Protein AF-A0A5W6YJ46-F1 (afdb_monomer_lite)

Sequence (92 aa):
MQINRTVSKSKEVVYNVEDGDVMQFRAVIDEQHVLQVVYSKEEMTRAHSRVLEKLVAKAKQRDGIKSYNVMYGYQLREVEGELLITPVPVTA

pLDDT: mean 91.47, std 7.26, range [47.22, 97.88]

Secondary structure (DSSP, 8-state):
-EEEEEE-TT--EEEEEEETTEEEEEEEE-TTSEEEEEESSSS--HHHHHHHHHHHHHHHHHH--SEEEEEETEEEEEETTEEEEEEPP---

Foldseek 3Di:
DDWDWDQAPVRWIKIFDDDVPDTQWMWTQDPLLEIEIEGQAQDDDPVNVVVVVVNVVVCCVPVNRPYYDYHYQWHWDQDPRDTDIDGNDDPD

Structure (mmCIF, N/CA/C/O backbone):
data_AF-A0A5W6YJ46-F1
#
_entry.id   AF-A0A5W6YJ46-F1
#
loop_
_atom_site.group_PDB
_atom_site.id
_atom_site.type_symbol
_atom_site.label_atom_id
_atom_site.label_alt_id
_atom_site.label_comp_id
_atom_site.label_asym_id
_atom_site.label_entity_id
_atom_site.label_seq_id
_atom_site.pdbx_PDB_ins_code
_atom_site.Cartn_x
_atom_site.Cartn_y
_atom_site.Cartn_z
_atom_site.occupancy
_atom_site.B_iso_or_equiv
_atom_site.auth_seq_id
_atom_site.auth_comp_id
_atom_site.auth_asym_id
_atom_site.auth_atom_id
_atom_site.pdbx_PDB_model_num
ATOM 1 N N . MET A 1 1 ? -3.764 -1.250 -13.447 1.00 84.75 1 MET A N 1
ATOM 2 C CA . MET A 1 1 ? -3.479 -0.920 -12.032 1.00 84.75 1 MET A CA 1
ATOM 3 C C . MET A 1 1 ? -4.758 -0.871 -11.201 1.00 84.75 1 MET A C 1
ATOM 5 O O . MET A 1 1 ? -5.642 -0.068 -11.491 1.00 84.75 1 MET A O 1
ATOM 9 N N . GLN A 1 2 ? -4.856 -1.729 -10.188 1.00 90.19 2 GLN A N 1
ATOM 10 C CA . GLN A 1 2 ? -5.959 -1.848 -9.231 1.00 90.19 2 GLN A CA 1
ATOM 11 C C . GLN A 1 2 ? -5.460 -1.556 -7.808 1.00 90.19 2 GLN A C 1
ATOM 13 O O . GLN A 1 2 ? -4.289 -1.768 -7.510 1.00 90.19 2 GLN A O 1
ATOM 18 N N . ILE A 1 3 ? -6.342 -1.040 -6.943 1.00 94.19 3 ILE A N 1
ATOM 19 C CA . ILE A 1 3 ? -6.028 -0.697 -5.545 1.00 94.19 3 ILE A CA 1
ATOM 20 C C . ILE A 1 3 ? -6.958 -1.483 -4.623 1.00 94.19 3 ILE A C 1
ATOM 22 O O . ILE A 1 3 ? -8.138 -1.126 -4.460 1.00 94.19 3 ILE A O 1
ATOM 26 N N . ASN A 1 4 ? -6.397 -2.506 -3.989 1.00 94.62 4 ASN A N 1
ATOM 27 C CA . ASN A 1 4 ? -7.089 -3.452 -3.126 1.00 94.62 4 ASN A CA 1
ATOM 28 C C . ASN A 1 4 ? -6.803 -3.135 -1.657 1.00 94.62 4 ASN A C 1
ATOM 30 O O . ASN A 1 4 ? -5.666 -2.857 -1.297 1.00 94.62 4 ASN A O 1
ATOM 34 N N . ARG A 1 5 ? -7.838 -3.155 -0.810 1.00 95.25 5 ARG A N 1
ATOM 35 C CA . ARG A 1 5 ? -7.709 -2.965 0.643 1.00 95.25 5 ARG A CA 1
ATOM 36 C C . ARG A 1 5 ? -7.960 -4.294 1.335 1.00 95.25 5 ARG A C 1
ATOM 38 O O . ARG A 1 5 ? -9.020 -4.885 1.146 1.00 95.25 5 ARG A O 1
ATOM 45 N N . THR A 1 6 ? -7.044 -4.694 2.197 1.00 94.12 6 THR A N 1
ATOM 46 C CA . THR A 1 6 ? -7.138 -5.873 3.056 1.00 94.12 6 THR A CA 1
ATOM 47 C C . THR A 1 6 ? -6.915 -5.474 4.511 1.00 94.12 6 THR A C 1
ATOM 49 O O . THR A 1 6 ? -6.382 -4.404 4.796 1.00 94.12 6 THR A O 1
ATOM 52 N N . VAL A 1 7 ? -7.344 -6.320 5.441 1.00 92.31 7 VAL A N 1
ATOM 53 C CA . VAL A 1 7 ? -6.986 -6.201 6.859 1.00 92.31 7 VAL A CA 1
ATOM 54 C C . VAL A 1 7 ? -6.092 -7.392 7.176 1.00 92.31 7 VAL A C 1
ATOM 56 O O . VAL A 1 7 ? -6.455 -8.521 6.844 1.00 92.31 7 VAL A O 1
ATOM 59 N N . SER A 1 8 ? -4.907 -7.140 7.723 1.00 87.12 8 SER A N 1
ATOM 60 C CA . SER A 1 8 ? -3.956 -8.190 8.086 1.00 87.12 8 SER A CA 1
ATOM 61 C C . SER A 1 8 ? -4.448 -8.990 9.296 1.00 87.12 8 SER A C 1
ATOM 63 O O . SER A 1 8 ? -5.403 -8.609 9.979 1.00 87.12 8 SER A O 1
ATOM 65 N N . LYS A 1 9 ? -3.763 -10.095 9.608 1.00 84.69 9 LYS A N 1
ATOM 66 C CA . LYS A 1 9 ? -4.027 -10.865 10.835 1.00 84.69 9 LYS A CA 1
ATOM 67 C C . LYS A 1 9 ? -3.779 -10.036 12.097 1.00 84.69 9 LYS A C 1
ATOM 69 O O . LYS A 1 9 ? -4.558 -10.124 13.041 1.00 84.69 9 LYS A O 1
ATOM 74 N N . SER A 1 10 ? -2.759 -9.179 12.064 1.00 85.31 10 SER A N 1
ATOM 75 C CA . SER A 1 10 ? -2.435 -8.174 13.083 1.00 85.31 10 SER A CA 1
ATOM 76 C C . SER A 1 10 ? -3.427 -6.997 13.139 1.00 85.31 10 SER A C 1
ATOM 78 O O . SER A 1 10 ? -3.236 -6.078 13.926 1.00 85.31 10 SER A O 1
ATOM 80 N N . LYS A 1 11 ? -4.524 -7.031 12.362 1.00 87.75 11 LYS A N 1
ATOM 81 C CA . LYS A 1 11 ? -5.567 -5.988 12.253 1.00 87.75 11 LYS A CA 1
ATOM 82 C C . LYS A 1 11 ? -5.109 -4.667 11.631 1.00 87.75 11 LYS A C 1
ATOM 84 O O . LYS A 1 11 ? -5.858 -3.690 11.650 1.00 87.75 11 LYS A O 1
ATOM 89 N N . GLU A 1 12 ? -3.941 -4.644 11.013 1.00 91.25 12 GLU A N 1
ATOM 90 C CA . GLU A 1 12 ? -3.451 -3.485 10.278 1.00 91.25 12 GLU A CA 1
ATOM 91 C C . GLU A 1 12 ? -4.165 -3.381 8.927 1.00 91.25 12 GLU A C 1
ATOM 93 O O . GLU A 1 12 ? -4.456 -4.379 8.255 1.00 91.25 12 GLU A O 1
ATOM 98 N N . VAL A 1 13 ? -4.468 -2.155 8.505 1.00 95.44 13 VAL A N 1
ATOM 99 C CA . VAL A 1 13 ? -5.079 -1.917 7.196 1.00 95.44 13 VAL A CA 1
ATOM 100 C C . VAL A 1 13 ? -3.981 -1.855 6.150 1.00 95.44 13 VAL A C 1
ATOM 102 O O . VAL A 1 13 ? -3.120 -0.980 6.196 1.00 95.44 13 VAL A O 1
ATOM 105 N N . VAL A 1 14 ? -4.051 -2.760 5.176 1.00 96.38 14 VAL A N 1
ATOM 106 C CA . VAL A 1 14 ? -3.073 -2.872 4.095 1.00 96.38 14 VAL A CA 1
ATOM 107 C C . VAL A 1 14 ? -3.728 -2.546 2.765 1.00 96.38 14 VAL A C 1
ATOM 109 O O . VAL A 1 14 ? -4.823 -3.014 2.453 1.00 96.38 14 VAL A O 1
ATOM 112 N N . TYR A 1 15 ? -3.026 -1.771 1.957 1.00 96.81 15 TYR A N 1
ATOM 113 C CA . TYR A 1 15 ? -3.360 -1.493 0.577 1.00 96.81 15 TYR A CA 1
ATOM 114 C C . TYR A 1 15 ? -2.350 -2.160 -0.351 1.00 96.81 15 TYR A C 1
ATOM 116 O O . TYR A 1 15 ? -1.146 -1.988 -0.187 1.00 96.81 15 TYR A O 1
ATOM 124 N N . ASN A 1 16 ? -2.841 -2.888 -1.347 1.00 95.06 16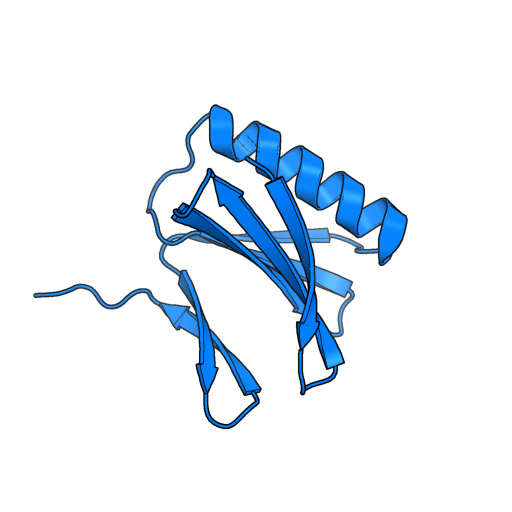 ASN A N 1
ATOM 125 C CA . ASN A 1 16 ? -2.031 -3.499 -2.394 1.00 95.06 16 ASN A CA 1
ATOM 126 C C . ASN A 1 16 ? -2.360 -2.820 -3.725 1.00 95.06 16 ASN A C 1
ATOM 128 O O . ASN A 1 16 ? -3.534 -2.683 -4.087 1.00 95.06 16 ASN A O 1
ATOM 132 N N . VAL A 1 17 ? -1.325 -2.361 -4.425 1.00 93.75 17 VAL A N 1
ATOM 133 C CA . VAL A 1 17 ? -1.432 -1.783 -5.763 1.00 93.75 17 VAL A CA 1
ATOM 134 C C . VAL A 1 17 ? -0.850 -2.771 -6.757 1.00 93.75 17 VAL A C 1
ATOM 136 O O . VAL A 1 17 ? 0.352 -3.025 -6.763 1.00 93.75 17 VAL A O 1
ATOM 139 N N . GLU A 1 18 ? -1.713 -3.311 -7.606 1.00 92.69 18 GLU A N 1
ATOM 140 C CA . GLU A 1 18 ? -1.403 -4.416 -8.517 1.00 92.69 18 GLU A CA 1
ATOM 141 C C . GLU A 1 18 ? -1.643 -3.990 -9.965 1.00 92.69 18 GLU A C 1
ATOM 143 O O . GLU A 1 18 ? -2.574 -3.237 -10.256 1.00 92.69 18 GLU A O 1
ATOM 148 N N . ASP A 1 19 ? -0.820 -4.462 -10.896 1.00 88.88 19 ASP A N 1
ATOM 149 C CA . ASP A 1 19 ? -1.044 -4.325 -12.334 1.00 88.88 19 ASP A CA 1
ATOM 150 C C . ASP A 1 19 ? -0.999 -5.700 -13.002 1.00 88.88 19 ASP A C 1
ATOM 152 O O . ASP A 1 19 ? 0.077 -6.244 -13.245 1.00 88.88 19 ASP A O 1
ATOM 156 N N . GLY A 1 20 ? -2.176 -6.292 -13.229 1.00 86.56 20 GLY A N 1
ATOM 157 C CA . GLY A 1 20 ? -2.274 -7.719 -13.543 1.00 86.56 20 GLY A CA 1
ATOM 158 C C . GLY A 1 20 ? -1.741 -8.549 -12.374 1.00 86.56 20 GLY A C 1
ATOM 159 O O . GLY A 1 20 ? -2.096 -8.285 -11.229 1.00 86.56 20 GLY A O 1
ATOM 160 N N . ASP A 1 21 ? -0.838 -9.484 -12.662 1.00 82.06 21 ASP A N 1
ATOM 161 C CA . ASP A 1 21 ? -0.197 -10.343 -11.655 1.00 82.06 21 ASP A CA 1
ATOM 162 C C . ASP A 1 21 ? 1.030 -9.693 -10.985 1.00 82.06 21 ASP A C 1
ATOM 164 O O . ASP A 1 21 ? 1.729 -10.323 -10.190 1.00 82.06 21 ASP A O 1
ATOM 168 N N . VAL A 1 22 ? 1.332 -8.427 -11.304 1.00 83.06 22 VAL A N 1
ATOM 169 C CA . VAL A 1 22 ? 2.518 -7.730 -10.794 1.00 83.06 22 VAL A CA 1
ATOM 170 C C . VAL A 1 22 ? 2.147 -6.792 -9.649 1.00 83.06 22 VAL A C 1
ATOM 172 O O . VAL A 1 22 ? 1.456 -5.790 -9.843 1.00 83.06 22 VAL A O 1
ATOM 175 N N . MET A 1 23 ? 2.683 -7.063 -8.458 1.00 85.31 23 MET A N 1
ATOM 176 C CA . MET A 1 23 ? 2.620 -6.141 -7.322 1.00 85.31 23 MET A CA 1
ATOM 177 C C . MET A 1 23 ? 3.511 -4.919 -7.589 1.00 85.31 23 MET A C 1
ATOM 179 O O . MET A 1 23 ? 4.726 -5.053 -7.726 1.00 85.31 23 MET A O 1
ATOM 183 N N . GLN A 1 24 ? 2.921 -3.725 -7.652 1.00 89.12 24 GLN A N 1
ATOM 184 C CA . GLN A 1 24 ? 3.654 -2.479 -7.905 1.00 89.12 24 GLN A CA 1
ATOM 185 C C . GLN A 1 24 ? 4.133 -1.826 -6.608 1.00 89.12 24 GLN A C 1
ATOM 187 O O . GLN A 1 24 ? 5.296 -1.442 -6.505 1.00 89.12 24 GLN A O 1
ATOM 192 N N . PHE A 1 25 ? 3.248 -1.689 -5.619 1.00 90.69 25 PHE A N 1
ATOM 193 C CA . PHE A 1 25 ? 3.604 -1.267 -4.263 1.00 90.69 25 PHE A CA 1
ATOM 194 C C . PHE A 1 25 ? 2.530 -1.647 -3.254 1.00 90.69 25 PHE A C 1
ATOM 196 O O . PHE A 1 25 ? 1.366 -1.860 -3.598 1.00 90.69 25 PHE A O 1
ATOM 203 N N . ARG A 1 26 ? 2.938 -1.712 -1.987 1.00 95.06 26 ARG A N 1
ATOM 204 C CA . ARG A 1 26 ? 2.048 -1.958 -0.851 1.00 95.06 26 ARG A CA 1
ATOM 205 C C . ARG A 1 26 ? 2.062 -0.747 0.064 1.00 95.06 26 ARG A C 1
ATOM 207 O O . ARG A 1 26 ? 3.004 0.038 0.049 1.00 95.06 26 ARG A O 1
ATOM 214 N N . ALA A 1 27 ? 1.028 -0.597 0.868 1.00 96.69 27 ALA A N 1
ATOM 215 C CA . ALA A 1 27 ? 1.006 0.394 1.921 1.00 96.69 27 ALA A CA 1
ATOM 216 C C . ALA A 1 27 ? 0.303 -0.148 3.156 1.00 96.69 27 ALA A C 1
ATOM 218 O O . ALA A 1 27 ? -0.613 -0.956 3.034 1.00 96.69 27 ALA A O 1
ATOM 219 N N . VAL A 1 28 ? 0.715 0.306 4.329 1.00 96.75 28 VAL A N 1
ATOM 220 C CA . VAL A 1 28 ? 0.088 -0.034 5.606 1.00 96.75 28 VAL A CA 1
ATOM 221 C C . VAL A 1 28 ? -0.233 1.250 6.359 1.00 96.75 28 VAL A C 1
ATOM 223 O O . VAL A 1 28 ? 0.504 2.229 6.256 1.00 96.75 28 VAL A O 1
ATOM 226 N N . ILE A 1 29 ? -1.371 1.282 7.046 1.00 96.75 29 ILE A N 1
ATOM 227 C CA . ILE A 1 29 ? -1.717 2.389 7.940 1.00 96.75 29 ILE A CA 1
ATOM 228 C C . ILE A 1 29 ? -1.176 2.048 9.322 1.00 96.75 29 ILE A C 1
ATOM 230 O O . ILE A 1 29 ? -1.573 1.032 9.890 1.00 96.75 29 ILE A O 1
ATOM 234 N N . ASP A 1 30 ? -0.292 2.894 9.841 1.00 93.75 30 ASP A N 1
ATOM 235 C CA . ASP A 1 30 ? 0.233 2.749 11.196 1.00 93.75 30 ASP A CA 1
ATOM 236 C C . ASP A 1 30 ? -0.720 3.320 12.262 1.00 93.75 30 ASP A C 1
ATOM 238 O O . ASP A 1 30 ? -1.750 3.937 11.969 1.00 93.75 30 ASP A O 1
ATOM 242 N N . GLU A 1 31 ? -0.363 3.134 13.532 1.00 92.00 31 GLU A N 1
ATOM 243 C CA . GLU A 1 31 ? -1.150 3.596 14.683 1.00 92.00 31 GLU A CA 1
ATOM 244 C C . GLU A 1 31 ? -1.323 5.123 14.736 1.00 92.00 31 GLU A C 1
ATOM 246 O O . GLU A 1 31 ? -2.265 5.637 15.343 1.00 92.00 31 GLU A O 1
ATOM 251 N N . GLN A 1 32 ? -0.443 5.879 14.076 1.00 94.94 32 GLN A N 1
ATOM 252 C CA . GLN A 1 32 ? -0.519 7.337 14.002 1.00 9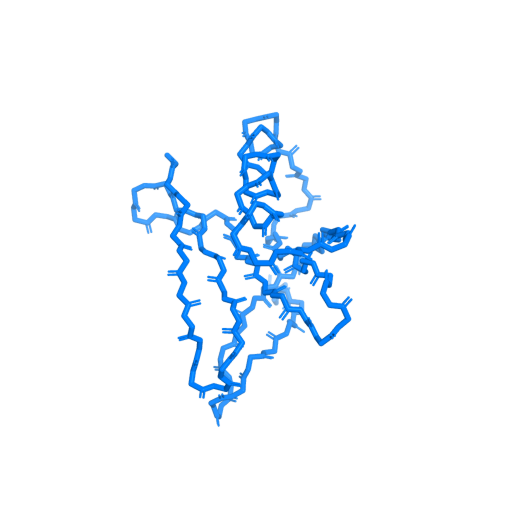4.94 32 GLN A CA 1
ATOM 253 C C . GLN A 1 32 ? -1.449 7.814 12.876 1.00 94.94 32 GLN A C 1
ATOM 255 O O . GLN A 1 32 ? -1.638 9.026 12.705 1.00 94.94 32 GLN A O 1
ATOM 260 N N . HIS A 1 33 ? -2.089 6.882 12.161 1.00 95.75 33 HIS A N 1
ATOM 261 C CA . HIS A 1 33 ? -2.869 7.115 10.949 1.00 95.75 33 HIS A CA 1
ATOM 262 C C . HIS A 1 33 ? -2.029 7.708 9.809 1.00 95.75 33 HIS A C 1
ATOM 264 O O . HIS A 1 33 ? -2.534 8.506 9.009 1.00 95.75 33 HIS A O 1
ATOM 270 N N . VAL A 1 34 ? -0.752 7.331 9.721 1.00 97.44 34 VAL A N 1
ATOM 271 C CA . VAL A 1 34 ? 0.102 7.628 8.569 1.00 97.44 34 VAL A CA 1
ATOM 272 C C . VAL A 1 34 ? 0.087 6.429 7.628 1.00 97.44 34 VAL A C 1
ATOM 274 O O . VAL A 1 34 ? 0.259 5.282 8.035 1.00 97.44 34 VAL A O 1
ATOM 277 N N . LEU A 1 35 ? -0.138 6.687 6.340 1.00 97.88 35 LEU A N 1
ATOM 278 C CA . LEU A 1 35 ? -0.033 5.656 5.313 1.00 97.88 35 LEU A CA 1
ATOM 279 C C . LEU A 1 35 ? 1.438 5.473 4.917 1.00 97.88 35 LEU A C 1
ATOM 281 O O . LEU A 1 35 ? 1.987 6.297 4.184 1.00 97.88 35 LEU A O 1
ATOM 285 N N . GLN A 1 36 ? 2.059 4.391 5.376 1.00 97.69 36 GLN A N 1
ATOM 286 C CA . GLN A 1 36 ? 3.419 4.000 5.011 1.00 97.69 36 GLN A CA 1
ATOM 287 C C . GLN A 1 36 ? 3.384 3.220 3.697 1.00 97.69 36 GLN A C 1
ATOM 289 O O . GLN A 1 36 ? 2.991 2.054 3.667 1.00 97.69 36 GLN A O 1
ATOM 294 N N . VAL A 1 37 ? 3.762 3.864 2.596 1.00 96.94 37 VAL A N 1
ATOM 295 C CA . VAL A 1 37 ? 3.808 3.262 1.261 1.00 96.94 37 VAL A CA 1
ATOM 296 C C . VAL A 1 37 ? 5.207 2.722 1.003 1.00 96.94 37 VAL A C 1
ATOM 298 O O . VAL A 1 37 ? 6.168 3.483 0.976 1.00 96.94 37 VAL A O 1
ATOM 301 N N . VAL A 1 38 ? 5.327 1.421 0.767 1.00 95.62 38 VAL A N 1
ATOM 302 C CA . VAL A 1 38 ? 6.589 0.776 0.399 1.00 95.62 38 VAL A CA 1
ATOM 303 C C . VAL A 1 38 ? 6.669 0.602 -1.110 1.00 95.62 38 VAL A C 1
ATOM 305 O O . VAL A 1 38 ? 5.777 0.028 -1.736 1.00 95.62 38 VAL A O 1
ATOM 308 N N . TYR A 1 39 ? 7.748 1.092 -1.702 1.00 93.75 39 TYR A N 1
ATOM 309 C CA . TYR A 1 39 ? 7.981 1.016 -3.135 1.00 93.75 39 TYR A CA 1
ATOM 310 C C . TYR A 1 39 ? 9.384 0.464 -3.372 1.00 93.75 39 TYR A C 1
ATOM 312 O O . TYR A 1 39 ? 10.374 1.067 -2.976 1.00 93.75 39 TYR A O 1
ATOM 320 N N . SER A 1 40 ? 9.473 -0.710 -3.996 1.00 89.56 40 SER A N 1
ATOM 321 C CA . SER A 1 40 ? 10.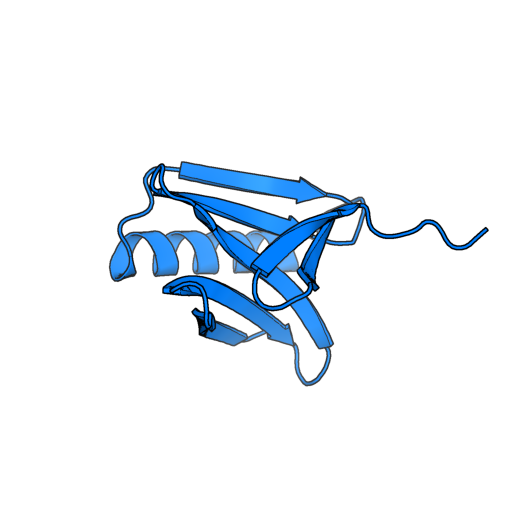719 -1.485 -4.064 1.00 89.56 40 SER A CA 1
ATOM 322 C C . SER A 1 40 ? 11.781 -0.898 -4.992 1.00 89.56 40 SER A C 1
ATOM 324 O O . SER A 1 40 ? 12.941 -1.288 -4.908 1.00 89.56 40 SER A O 1
ATOM 326 N N . LYS A 1 41 ? 11.400 0.019 -5.884 1.00 88.06 41 LYS A N 1
ATOM 327 C CA . LYS A 1 41 ? 12.307 0.655 -6.845 1.00 88.06 41 LYS A CA 1
ATOM 328 C C . LYS A 1 41 ? 12.862 1.957 -6.271 1.00 88.06 41 LYS A C 1
ATOM 330 O O . LYS A 1 41 ? 12.238 2.582 -5.418 1.00 88.06 41 LYS A O 1
ATOM 335 N N . GLU A 1 42 ? 14.000 2.387 -6.801 1.00 83.88 42 GLU A N 1
ATOM 336 C CA . GLU A 1 42 ? 14.661 3.632 -6.393 1.00 83.88 42 GLU A CA 1
ATOM 337 C C . GLU A 1 42 ? 13.915 4.879 -6.885 1.00 83.88 42 GLU A C 1
ATOM 339 O O . GLU A 1 42 ? 13.859 5.882 -6.180 1.00 83.88 42 GLU A O 1
ATOM 344 N N . GLU A 1 43 ? 13.271 4.803 -8.056 1.00 85.81 43 GLU A N 1
ATOM 345 C CA . GLU A 1 43 ? 12.575 5.942 -8.661 1.00 85.81 43 GLU A CA 1
ATOM 346 C C . GLU A 1 43 ? 11.120 5.646 -9.042 1.00 85.81 43 GLU A C 1
ATOM 348 O O . GLU A 1 43 ? 10.763 4.598 -9.605 1.00 85.81 43 GLU A O 1
ATOM 353 N N . MET A 1 44 ? 10.246 6.613 -8.751 1.00 89.56 44 MET A N 1
ATOM 354 C CA . MET A 1 44 ? 8.825 6.541 -9.073 1.00 89.56 44 MET A CA 1
ATOM 355 C C . MET A 1 44 ? 8.537 7.129 -10.454 1.00 89.56 44 MET A C 1
ATOM 357 O O . MET A 1 44 ? 8.802 8.295 -10.738 1.00 89.56 44 MET A O 1
ATOM 361 N N . THR A 1 45 ? 7.899 6.330 -11.310 1.00 90.44 45 THR A N 1
ATOM 362 C CA . THR A 1 45 ? 7.435 6.800 -12.619 1.00 90.44 45 THR A CA 1
ATOM 363 C C . THR A 1 45 ? 6.225 7.730 -12.478 1.00 90.44 45 THR A C 1
ATOM 365 O O . THR A 1 45 ? 5.460 7.655 -11.512 1.00 90.44 45 THR A O 1
ATOM 368 N N . ARG A 1 46 ? 5.961 8.565 -13.495 1.00 90.81 46 ARG A N 1
ATOM 369 C CA . ARG A 1 46 ? 4.751 9.415 -13.532 1.00 90.81 46 ARG A CA 1
ATOM 370 C C . ARG A 1 46 ? 3.450 8.611 -13.439 1.00 90.81 46 ARG A C 1
ATOM 372 O O . ARG A 1 46 ? 2.481 9.087 -12.853 1.00 90.81 46 ARG A O 1
ATOM 379 N N . ALA A 1 47 ? 3.415 7.412 -14.022 1.00 89.81 47 ALA A N 1
ATOM 380 C CA . ALA A 1 47 ? 2.248 6.537 -13.953 1.00 89.81 47 ALA A CA 1
ATOM 381 C C . ALA A 1 47 ? 1.996 6.066 -12.513 1.00 89.81 47 ALA A C 1
ATOM 383 O O . ALA A 1 47 ? 0.870 6.165 -12.030 1.00 89.81 47 ALA A O 1
ATOM 384 N N . HIS A 1 48 ? 3.049 5.643 -11.807 1.00 91.88 48 HIS A N 1
ATOM 385 C CA . HIS A 1 48 ? 2.959 5.232 -10.405 1.00 91.88 48 HIS A CA 1
ATOM 386 C C . HIS A 1 48 ? 2.579 6.388 -9.485 1.00 91.88 48 HIS A C 1
ATOM 388 O O . HIS A 1 48 ? 1.720 6.201 -8.631 1.00 91.88 48 HIS A O 1
ATOM 394 N N . SER A 1 49 ? 3.110 7.590 -9.723 1.00 92.81 49 SER A N 1
ATOM 395 C CA . SER A 1 49 ? 2.744 8.787 -8.954 1.00 92.81 49 SER A CA 1
ATOM 396 C C . SER A 1 49 ? 1.234 9.072 -9.003 1.00 92.81 49 SER A C 1
ATOM 398 O O . SER A 1 49 ? 0.583 9.229 -7.973 1.00 92.81 49 SER A O 1
ATOM 400 N N . ARG A 1 50 ? 0.617 8.996 -10.191 1.00 94.06 50 ARG A N 1
ATOM 401 C CA . ARG A 1 50 ? -0.844 9.162 -10.337 1.00 94.06 50 ARG A CA 1
ATOM 402 C C . ARG A 1 50 ? -1.647 8.093 -9.598 1.00 94.06 50 ARG A C 1
ATOM 404 O O . ARG A 1 50 ? -2.768 8.345 -9.161 1.00 94.06 50 ARG A O 1
ATOM 411 N N . VAL A 1 51 ? -1.126 6.873 -9.509 1.00 94.25 51 VAL A N 1
ATOM 412 C CA . VAL A 1 51 ? -1.794 5.786 -8.782 1.00 94.25 51 VAL A CA 1
ATOM 413 C C . VAL A 1 51 ? -1.599 5.926 -7.277 1.00 94.25 51 VAL A C 1
ATOM 415 O O . VAL A 1 51 ? -2.545 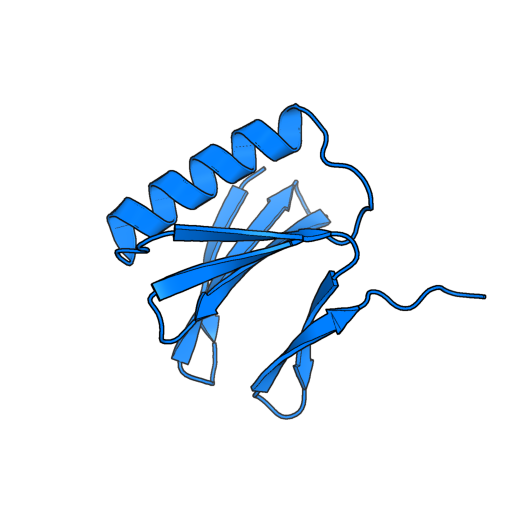5.682 -6.533 1.00 94.25 51 VAL A O 1
ATOM 418 N N . LEU A 1 52 ? -0.436 6.401 -6.835 1.00 95.62 52 LEU A N 1
ATOM 419 C CA . LEU A 1 52 ? -0.182 6.775 -5.449 1.00 95.62 52 LEU A CA 1
ATOM 420 C C . LEU A 1 52 ? -1.167 7.853 -4.980 1.00 95.62 52 LEU A C 1
ATOM 422 O O . LEU A 1 52 ? -1.791 7.687 -3.938 1.00 95.62 52 LEU A O 1
ATOM 426 N N . GLU A 1 53 ? -1.389 8.907 -5.766 1.00 96.06 53 GLU A N 1
ATOM 427 C CA . GLU A 1 53 ? -2.380 9.941 -5.433 1.00 96.06 53 GLU A CA 1
ATOM 428 C C . GLU A 1 53 ? -3.791 9.354 -5.261 1.00 96.06 53 GLU A C 1
ATOM 430 O O . GLU A 1 53 ? -4.492 9.668 -4.295 1.00 96.06 53 GLU A O 1
ATOM 435 N N . LYS A 1 54 ? -4.200 8.439 -6.152 1.00 96.25 54 LYS A N 1
ATOM 436 C CA . LYS A 1 54 ? -5.489 7.729 -6.044 1.00 96.25 54 LYS A CA 1
ATOM 437 C C . LYS A 1 54 ? -5.562 6.844 -4.801 1.00 96.25 54 LYS A C 1
ATOM 439 O O . LYS A 1 54 ? -6.613 6.781 -4.163 1.00 96.25 54 LYS A O 1
ATOM 444 N N . LEU A 1 55 ? -4.469 6.165 -4.459 1.00 96.31 55 LEU A N 1
ATOM 445 C CA . LEU A 1 55 ? -4.354 5.365 -3.243 1.00 96.31 55 LEU A CA 1
ATOM 446 C C . LEU A 1 55 ? -4.527 6.243 -2.001 1.00 96.31 55 LEU A C 1
ATOM 448 O O . LEU A 1 55 ? -5.362 5.930 -1.155 1.00 96.31 55 LEU A O 1
ATOM 452 N N . VAL A 1 56 ? -3.797 7.356 -1.921 1.00 97.25 56 VAL A N 1
ATOM 453 C CA . VAL A 1 56 ? -3.864 8.304 -0.801 1.00 97.25 56 VAL A CA 1
ATOM 454 C C . VAL A 1 56 ? -5.276 8.867 -0.659 1.00 97.25 56 VAL A C 1
ATOM 456 O O . VAL A 1 56 ? -5.824 8.866 0.442 1.00 97.25 56 VAL A O 1
ATOM 459 N N . ALA A 1 57 ? -5.910 9.281 -1.760 1.00 97.56 57 ALA A N 1
ATOM 460 C CA . ALA A 1 57 ? -7.287 9.769 -1.740 1.00 97.56 57 ALA A CA 1
ATOM 461 C C . ALA A 1 57 ? -8.265 8.708 -1.203 1.00 97.56 57 ALA A C 1
ATOM 463 O O . ALA A 1 57 ? -9.091 9.002 -0.338 1.00 97.56 57 ALA A O 1
ATOM 464 N N . LYS A 1 58 ? -8.131 7.457 -1.663 1.00 96.50 58 LYS A N 1
ATOM 465 C CA . LYS A 1 58 ? -8.963 6.332 -1.219 1.00 96.50 58 LYS A CA 1
ATOM 466 C C . LYS A 1 58 ? -8.760 6.017 0.265 1.00 96.50 58 LYS A C 1
ATOM 468 O O . LYS A 1 58 ? -9.743 5.877 0.988 1.00 96.50 58 LYS A O 1
ATOM 473 N N . ALA A 1 59 ? -7.511 5.940 0.721 1.00 97.31 59 ALA A N 1
ATOM 474 C CA . ALA A 1 59 ? -7.175 5.688 2.119 1.00 97.31 59 ALA A CA 1
ATOM 475 C C . ALA A 1 59 ? -7.656 6.824 3.033 1.00 97.31 59 ALA A C 1
ATOM 477 O O . ALA A 1 59 ? -8.198 6.568 4.105 1.00 97.31 59 ALA A O 1
ATOM 478 N N . LYS A 1 60 ? -7.554 8.081 2.585 1.00 97.50 60 LYS A N 1
ATOM 479 C CA . LYS A 1 60 ? -8.060 9.243 3.325 1.00 97.50 60 LYS A CA 1
ATOM 480 C C . LYS A 1 60 ? -9.574 9.206 3.473 1.00 97.50 60 LYS A C 1
ATOM 482 O O . LYS A 1 60 ? -10.080 9.421 4.567 1.00 97.50 60 LYS A O 1
ATOM 487 N N . GLN A 1 61 ? -10.289 8.895 2.394 1.00 97.38 61 GLN A N 1
ATOM 488 C CA . GLN A 1 61 ? -11.747 8.807 2.413 1.00 97.38 61 GLN A CA 1
ATOM 489 C C . GLN A 1 61 ? -12.252 7.638 3.269 1.00 97.38 61 GLN A C 1
ATOM 491 O O . GLN A 1 61 ? -13.258 7.779 3.958 1.00 97.38 61 GLN A O 1
ATOM 496 N N . ARG A 1 62 ? -11.596 6.475 3.190 1.00 96.75 62 ARG A N 1
ATOM 497 C CA . ARG A 1 62 ? -12.100 5.230 3.783 1.00 96.75 62 ARG A CA 1
ATOM 498 C C . ARG A 1 62 ? -11.609 4.972 5.205 1.00 96.75 62 ARG A C 1
ATOM 500 O O . ARG A 1 62 ? -12.378 4.458 6.007 1.00 96.75 62 ARG A O 1
ATOM 507 N N . ASP A 1 63 ? -10.349 5.287 5.488 1.00 96.62 63 ASP A N 1
ATOM 508 C CA . ASP A 1 63 ? -9.668 4.930 6.741 1.00 96.62 63 ASP A CA 1
ATOM 509 C C . ASP A 1 63 ? -9.127 6.157 7.500 1.00 96.62 63 ASP A C 1
ATOM 511 O O . ASP A 1 63 ? -8.526 6.017 8.563 1.00 96.62 63 ASP A O 1
ATOM 515 N N . GLY A 1 64 ? -9.349 7.371 6.981 1.00 96.31 64 GLY A N 1
ATOM 516 C CA . GLY A 1 64 ? -9.082 8.609 7.713 1.00 96.31 64 GLY A CA 1
ATOM 517 C C . GLY A 1 64 ? -7.601 8.907 7.952 1.00 96.31 64 GLY A C 1
ATOM 518 O O . GLY A 1 64 ? -7.259 9.466 8.993 1.00 96.31 64 GLY A O 1
ATOM 519 N N . ILE A 1 65 ? -6.714 8.542 7.018 1.00 97.69 65 ILE A N 1
ATOM 520 C CA . ILE A 1 65 ? -5.277 8.843 7.148 1.00 97.69 65 ILE A CA 1
ATOM 521 C C . ILE A 1 65 ? -5.024 10.355 7.269 1.00 97.69 65 ILE A C 1
ATOM 523 O O . ILE A 1 65 ? -5.681 11.171 6.611 1.00 97.69 65 ILE A O 1
ATOM 527 N N . LYS A 1 66 ? -4.045 10.733 8.094 1.00 97.19 66 LYS A N 1
ATOM 528 C CA . LYS A 1 66 ? -3.651 12.132 8.336 1.00 97.19 66 LYS A CA 1
ATOM 529 C C . LYS A 1 66 ? -2.585 12.602 7.352 1.00 97.19 66 LYS A C 1
ATOM 531 O O . LYS A 1 66 ? -2.637 13.730 6.866 1.00 97.19 66 LYS A O 1
ATOM 536 N N . SER A 1 67 ? -1.640 11.724 7.046 1.00 97.62 67 SER A N 1
ATOM 537 C CA . SER A 1 67 ? -0.534 11.948 6.118 1.00 97.62 67 SER A CA 1
ATOM 538 C C . SER A 1 67 ? -0.122 10.623 5.470 1.00 97.62 67 SER A C 1
ATOM 540 O O . SER A 1 67 ? -0.674 9.563 5.778 1.00 97.62 67 SER A O 1
ATOM 542 N N . TYR A 1 68 ? 0.823 10.681 4.537 1.00 97.75 68 TYR A N 1
ATOM 543 C CA . TYR A 1 68 ? 1.436 9.499 3.945 1.00 97.75 68 TYR A CA 1
ATOM 544 C C . TYR A 1 68 ? 2.941 9.712 3.801 1.00 97.75 68 TYR A C 1
ATOM 546 O O . TYR A 1 68 ? 3.407 10.847 3.694 1.00 97.75 68 TYR A O 1
ATOM 554 N N . ASN A 1 69 ? 3.678 8.611 3.783 1.00 97.12 69 ASN A N 1
ATOM 555 C CA . ASN A 1 69 ? 5.114 8.567 3.565 1.00 97.12 69 ASN A CA 1
ATOM 556 C C . ASN A 1 69 ? 5.423 7.513 2.497 1.00 97.12 69 ASN A C 1
ATOM 558 O O . ASN A 1 69 ? 4.743 6.491 2.428 1.00 97.12 69 ASN A O 1
ATOM 562 N N . VAL A 1 70 ? 6.430 7.762 1.661 1.00 95.88 70 VAL A N 1
ATOM 563 C CA . VAL A 1 70 ? 6.852 6.829 0.609 1.00 95.88 70 VAL A CA 1
ATOM 564 C C . VAL A 1 70 ? 8.275 6.376 0.895 1.00 95.88 70 VAL A C 1
ATOM 566 O O . VAL A 1 70 ? 9.203 7.180 0.903 1.00 95.88 70 VAL A O 1
ATOM 569 N N . MET A 1 71 ? 8.437 5.077 1.114 1.00 95.25 71 MET A N 1
ATOM 570 C CA . MET A 1 71 ? 9.699 4.426 1.439 1.00 95.25 71 MET A CA 1
ATOM 571 C C . MET A 1 71 ? 10.226 3.688 0.205 1.00 95.25 71 MET A C 1
ATOM 573 O O . MET A 1 71 ? 9.764 2.593 -0.128 1.00 95.25 71 MET A O 1
ATOM 577 N N . TYR A 1 72 ? 11.183 4.315 -0.478 1.00 93.75 72 TYR A N 1
ATOM 578 C CA . TYR A 1 72 ? 11.853 3.785 -1.668 1.00 93.75 72 TYR A CA 1
ATOM 579 C C . TYR A 1 72 ? 12.888 2.722 -1.302 1.00 93.75 72 TYR A C 1
ATOM 581 O O . TYR A 1 72 ? 13.633 2.894 -0.342 1.00 93.75 72 TYR A O 1
ATOM 589 N N . GLY A 1 73 ? 12.948 1.635 -2.070 1.00 92.19 73 GLY A N 1
ATOM 590 C CA . GLY A 1 73 ? 13.836 0.504 -1.787 1.00 92.19 73 GLY A CA 1
ATOM 591 C C . GLY A 1 73 ? 13.396 -0.338 -0.585 1.00 92.19 73 GLY A C 1
ATOM 592 O O . GLY A 1 73 ? 14.190 -1.113 -0.059 1.00 92.19 73 GLY A O 1
ATOM 593 N N . TYR A 1 74 ? 12.139 -0.213 -0.145 1.00 94.19 74 TYR A N 1
ATOM 594 C CA . TYR A 1 74 ? 11.562 -1.019 0.934 1.00 94.19 74 TYR A CA 1
ATOM 595 C C . TYR A 1 74 ? 10.439 -1.921 0.422 1.00 94.19 74 TYR A C 1
ATOM 597 O O . TYR A 1 74 ? 9.829 -1.691 -0.623 1.00 94.19 74 TYR A O 1
ATOM 605 N N . GLN A 1 75 ? 10.149 -2.956 1.201 1.00 92.94 75 GLN A N 1
ATOM 606 C CA . GLN A 1 75 ? 9.053 -3.891 0.990 1.00 92.94 75 GLN A CA 1
ATOM 607 C C . GLN A 1 75 ? 8.354 -4.210 2.313 1.00 92.94 75 GLN A C 1
ATOM 609 O O . GLN A 1 75 ? 8.961 -4.155 3.381 1.00 92.94 75 GLN A O 1
ATOM 614 N N . LEU A 1 76 ? 7.080 -4.588 2.220 1.00 92.88 76 LEU A N 1
ATOM 615 C CA . LEU A 1 76 ? 6.263 -5.021 3.349 1.00 92.88 76 LEU A CA 1
ATOM 616 C C . LEU A 1 76 ? 6.224 -6.550 3.356 1.00 92.88 76 LEU A C 1
ATOM 618 O O . LEU A 1 76 ? 5.720 -7.154 2.401 1.00 92.88 76 LEU A O 1
ATOM 622 N N . ARG A 1 77 ? 6.750 -7.167 4.413 1.00 90.69 77 ARG A N 1
ATOM 623 C CA . ARG A 1 77 ? 6.794 -8.623 4.606 1.00 90.69 77 ARG A CA 1
ATOM 624 C C . ARG A 1 77 ? 5.916 -9.016 5.784 1.00 90.69 77 ARG A C 1
ATOM 626 O O . ARG A 1 77 ? 5.850 -8.284 6.759 1.00 90.69 77 ARG A O 1
ATOM 633 N N . GLU A 1 78 ? 5.271 -10.172 5.693 1.00 87.38 78 GLU A N 1
ATOM 634 C CA . GLU A 1 78 ? 4.657 -10.820 6.855 1.00 87.38 78 GLU A CA 1
ATOM 635 C C . GLU A 1 78 ? 5.694 -11.793 7.428 1.00 87.38 78 GLU A C 1
ATOM 637 O O . GLU A 1 78 ? 6.129 -12.709 6.726 1.00 87.38 78 GLU A O 1
ATOM 642 N N . VAL A 1 79 ? 6.141 -11.559 8.659 1.00 87.75 79 VAL A N 1
ATOM 643 C CA . VAL A 1 79 ? 7.114 -12.390 9.378 1.00 87.75 79 VAL A CA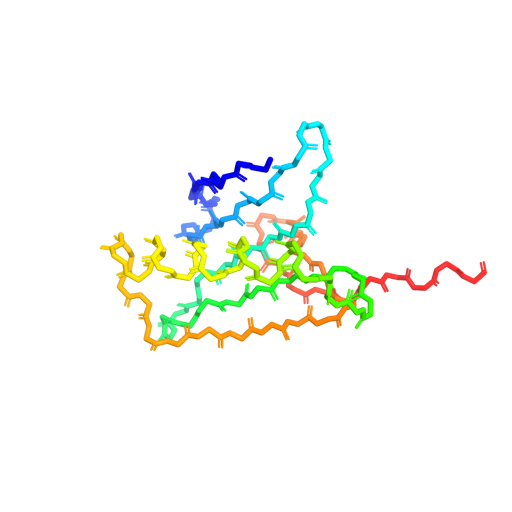 1
ATOM 644 C C . VAL A 1 79 ? 6.450 -12.821 10.677 1.00 87.75 79 VAL A C 1
ATOM 646 O O . VAL A 1 79 ? 6.032 -11.980 11.457 1.00 87.75 79 VAL A O 1
ATOM 649 N N . GLU A 1 80 ? 6.270 -14.130 10.861 1.00 85.81 80 GLU A N 1
ATOM 650 C CA . GLU A 1 80 ? 5.626 -14.708 12.058 1.00 85.81 80 GLU A CA 1
ATOM 651 C C . GLU A 1 80 ? 4.225 -14.136 12.382 1.00 85.81 80 GLU A C 1
ATOM 653 O O . GLU A 1 80 ? 3.745 -14.218 13.506 1.00 85.81 80 GLU A O 1
ATOM 658 N N . GLY A 1 81 ? 3.520 -13.614 11.370 1.00 81.75 81 GLY A N 1
ATOM 659 C CA . GLY A 1 81 ? 2.187 -13.016 11.518 1.00 81.75 81 GLY A CA 1
ATOM 660 C C . GLY A 1 81 ? 2.187 -11.507 11.781 1.00 81.75 81 GLY A C 1
ATOM 661 O O . GLY A 1 81 ? 1.110 -10.913 11.828 1.00 81.75 81 GLY A O 1
ATOM 662 N N . GLU A 1 82 ? 3.363 -10.889 11.881 1.00 85.19 82 GLU A N 1
ATOM 663 C CA . GLU A 1 82 ? 3.546 -9.442 11.985 1.00 85.19 82 GLU A CA 1
ATOM 664 C C . GLU A 1 82 ? 3.934 -8.838 10.633 1.00 85.19 82 GLU A C 1
ATOM 666 O O . GLU A 1 82 ? 4.663 -9.450 9.846 1.00 85.19 82 GLU A O 1
ATOM 671 N N . LEU A 1 83 ? 3.449 -7.629 10.341 1.00 89.62 83 LEU A N 1
ATOM 672 C CA . LEU A 1 83 ? 3.861 -6.895 9.150 1.00 89.62 83 LEU A CA 1
ATOM 673 C C . LEU A 1 83 ? 5.083 -6.036 9.453 1.00 89.62 83 LEU A C 1
ATOM 675 O O . LEU A 1 83 ? 5.044 -5.132 10.278 1.00 89.62 83 LEU A O 1
ATOM 679 N N . LEU A 1 84 ? 6.165 -6.289 8.724 1.00 91.56 84 LEU A N 1
ATOM 680 C CA . LEU A 1 84 ? 7.420 -5.564 8.858 1.00 91.56 84 LEU A CA 1
ATOM 681 C C . LEU A 1 84 ? 7.776 -4.857 7.555 1.00 91.56 84 LEU A C 1
ATOM 683 O O . LEU A 1 84 ? 7.748 -5.445 6.468 1.00 91.56 84 LEU A O 1
ATOM 687 N N . ILE A 1 85 ? 8.160 -3.587 7.673 1.00 93.31 85 ILE A N 1
ATOM 688 C CA . ILE A 1 85 ? 8.780 -2.830 6.589 1.00 93.31 85 ILE A CA 1
ATOM 689 C C . ILE A 1 85 ? 10.283 -3.100 6.631 1.00 93.31 85 ILE A C 1
ATOM 691 O O . ILE A 1 85 ? 10.964 -2.761 7.595 1.00 93.31 85 ILE A O 1
ATOM 695 N N . THR A 1 86 ? 10.807 -3.711 5.574 1.00 93.00 86 THR A N 1
ATOM 696 C CA . THR A 1 86 ? 12.223 -4.096 5.472 1.00 93.00 86 THR A CA 1
ATOM 697 C C . THR A 1 86 ? 12.827 -3.564 4.177 1.00 93.00 86 THR A C 1
ATOM 699 O O . THR A 1 86 ? 12.101 -3.500 3.180 1.00 93.00 86 THR A O 1
ATOM 702 N N . PRO A 1 87 ? 14.125 -3.218 4.142 1.00 91.25 87 PRO A N 1
ATOM 703 C CA . PRO A 1 87 ? 14.812 -2.929 2.889 1.00 91.25 87 PRO A CA 1
ATOM 704 C C . PRO A 1 87 ? 14.673 -4.102 1.911 1.00 91.25 87 PRO A C 1
ATOM 706 O O . PRO A 1 87 ? 14.648 -5.270 2.314 1.00 91.25 87 PRO A O 1
ATOM 709 N N . VAL A 1 88 ? 14.577 -3.802 0.620 1.00 89.00 88 VAL A N 1
ATOM 710 C CA . VAL A 1 88 ? 14.686 -4.817 -0.428 1.00 89.00 88 VAL A CA 1
ATOM 711 C C . VAL A 1 88 ? 16.134 -5.320 -0.423 1.00 89.00 88 VAL A C 1
ATOM 713 O O . VAL A 1 88 ? 17.049 -4.500 -0.514 1.00 89.00 88 VAL A O 1
ATOM 716 N N . PRO A 1 89 ? 16.378 -6.637 -0.282 1.00 82.50 89 PRO A N 1
ATOM 717 C CA . PRO A 1 89 ? 17.728 -7.176 -0.322 1.00 82.50 89 PRO A CA 1
ATOM 718 C C . PRO A 1 89 ? 18.389 -6.829 -1.653 1.00 82.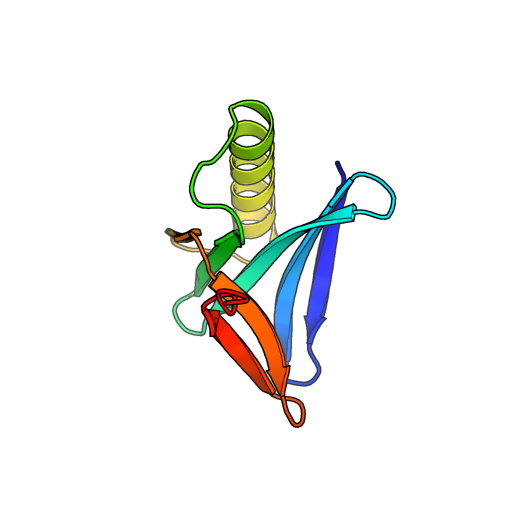50 89 PRO A C 1
ATOM 720 O O . PRO A 1 89 ? 17.845 -7.140 -2.713 1.00 82.50 89 PRO A O 1
ATOM 723 N N . VAL A 1 90 ? 19.570 -6.218 -1.599 1.00 73.88 90 VAL A N 1
ATOM 724 C CA . VAL A 1 90 ? 20.428 -6.101 -2.776 1.00 73.88 90 VAL A CA 1
ATOM 725 C C . VAL A 1 90 ? 21.002 -7.495 -3.012 1.00 73.88 90 VAL A C 1
ATOM 727 O O . VAL A 1 90 ? 21.818 -7.969 -2.224 1.00 73.88 90 VAL A O 1
ATOM 730 N N . THR A 1 91 ? 20.522 -8.201 -4.034 1.00 64.38 91 THR A N 1
ATOM 731 C CA . THR A 1 91 ? 21.193 -9.416 -4.510 1.00 64.38 91 THR A CA 1
ATOM 732 C C . THR A 1 91 ? 22.570 -9.010 -5.024 1.00 64.38 91 THR A C 1
ATOM 734 O O . THR A 1 91 ? 22.655 -8.322 -6.040 1.00 64.38 91 THR A O 1
ATOM 737 N N . ALA A 1 92 ? 23.606 -9.369 -4.264 1.00 47.22 92 ALA A N 1
ATOM 738 C CA . ALA A 1 92 ? 25.007 -9.273 -4.663 1.00 47.22 92 ALA A CA 1
ATOM 739 C C . ALA A 1 92 ? 25.356 -10.323 -5.725 1.00 47.22 92 ALA A C 1
ATOM 741 O O . ALA A 1 92 ? 24.714 -11.401 -5.716 1.00 47.22 92 ALA A O 1
#

Organism: Salmonella enteritidis (NCBI:txid149539)

Radius of gyration: 12.65 Å; chains: 1; bounding box: 37×27×29 Å